Protein AF-A0A257SNP1-F1 (afdb_monomer)

pLDDT: mean 93.49, std 6.97, range [57.94, 98.44]

Solvent-accessible surface area (backbone atoms only — not comparable to full-atom values): 6150 Å² total; per-residue (Å²): 138,83,81,58,62,68,61,26,34,56,50,20,61,71,38,77,90,45,54,40,52,54,18,17,41,25,29,49,30,26,68,77,67,76,43,79,88,62,48,63,68,57,17,47,58,65,61,77,42,64,52,32,61,55,47,12,51,52,46,46,75,75,46,52,56,76,68,46,67,44,57,39,97,82,74,53,69,52,72,67,56,28,63,75,57,76,38,54,76,67,45,47,40,50,13,48,49,31,19,26,35,12,41,57,30,41,34,50,75,70,64,77,103

Secondary structure (DSSP, 8-state):
----HHHHHHHHHT-TTS-HHHHHHHHHHHHHHT--S--HHHHHHHTS-THHHHHHHHHHHHS-HHHHTS-IIIII--HHHHHHTT--HHHHHHHHHHHHHHHHHHHHHTT--

Sequence (113 aa):
MSIDRNLAVQRALAMVDESPLDAATIAVAEQLTEKGNLTLEEAVAALENNQIAELAGFLNETKTCKELEVPCDTGGLDRRQMVEWEVTPQEYCLAHEIALLGHMTERKRENLE

Structure (mmCIF, N/CA/C/O backbone):
data_AF-A0A257SNP1-F1
#
_entry.id   AF-A0A25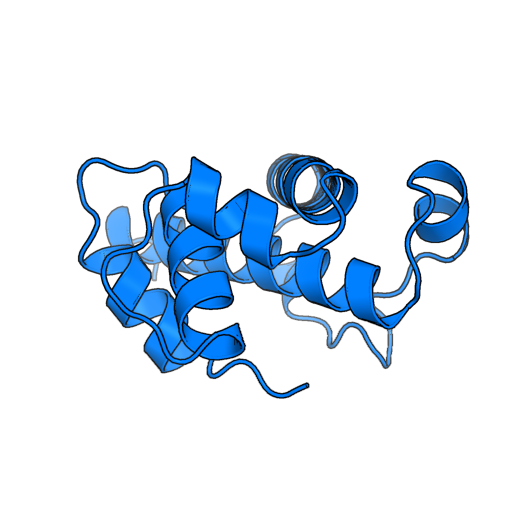7SNP1-F1
#
loop_
_atom_site.group_PDB
_atom_site.id
_atom_site.type_symbol
_atom_site.label_atom_id
_atom_site.label_alt_id
_atom_site.label_comp_id
_atom_site.label_asym_id
_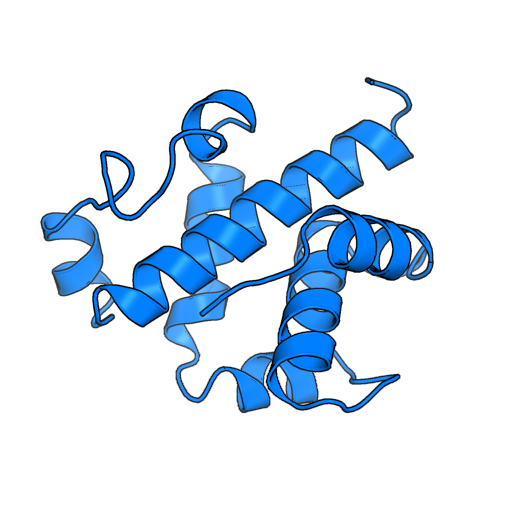atom_site.label_entity_id
_atom_site.label_seq_id
_atom_site.pdbx_PDB_ins_code
_atom_site.Cartn_x
_atom_site.Cartn_y
_atom_site.Cartn_z
_atom_site.occupancy
_atom_site.B_iso_or_equiv
_atom_site.auth_seq_id
_atom_site.auth_comp_id
_atom_site.auth_asym_id
_atom_site.auth_atom_id
_atom_site.pdbx_PDB_model_num
ATOM 1 N N . MET A 1 1 ? 6.219 -12.027 -4.953 1.00 57.94 1 MET A N 1
ATOM 2 C CA . MET A 1 1 ? 5.860 -11.478 -3.631 1.00 57.94 1 MET A CA 1
ATOM 3 C C . MET A 1 1 ? 4.368 -11.690 -3.478 1.00 57.94 1 MET A C 1
ATOM 5 O O . MET A 1 1 ? 3.662 -11.396 -4.430 1.00 57.94 1 MET A O 1
ATOM 9 N N . SER A 1 2 ? 3.904 -12.303 -2.391 1.00 76.31 2 SER A N 1
ATOM 10 C CA . SER A 1 2 ? 2.476 -12.587 -2.205 1.00 76.31 2 SER A CA 1
ATOM 11 C C . SER A 1 2 ? 2.011 -11.859 -0.955 1.00 76.31 2 SER A C 1
ATOM 13 O O . SER A 1 2 ? 2.215 -12.364 0.141 1.00 76.31 2 SER A O 1
ATOM 15 N N . ILE A 1 3 ? 1.443 -10.667 -1.127 1.00 91.50 3 ILE A N 1
ATOM 16 C CA . ILE A 1 3 ? 0.726 -9.973 -0.056 1.00 91.50 3 ILE A CA 1
ATOM 17 C C . ILE A 1 3 ? -0.615 -10.682 0.134 1.00 91.50 3 ILE A C 1
ATOM 19 O O . ILE A 1 3 ? -1.351 -10.898 -0.831 1.00 91.50 3 ILE A O 1
ATOM 23 N N . ASP A 1 4 ? -0.943 -11.059 1.368 1.00 94.94 4 ASP A N 1
ATOM 24 C CA . ASP A 1 4 ? -2.291 -11.518 1.689 1.00 94.94 4 ASP A CA 1
ATOM 25 C C . ASP A 1 4 ? -3.188 -10.290 1.862 1.00 94.94 4 ASP A C 1
ATOM 27 O O . ASP A 1 4 ? -3.182 -9.625 2.904 1.00 94.94 4 ASP A O 1
ATOM 31 N N . ARG A 1 5 ? -3.965 -9.993 0.814 1.00 94.88 5 ARG A N 1
ATOM 32 C CA . ARG A 1 5 ? -4.888 -8.852 0.769 1.00 94.88 5 ARG A CA 1
ATOM 33 C C . ARG A 1 5 ? -5.889 -8.860 1.915 1.00 94.88 5 ARG A C 1
ATOM 35 O O . ARG A 1 5 ? -6.181 -7.814 2.487 1.00 94.88 5 ARG A O 1
ATOM 42 N N . ASN A 1 6 ? -6.430 -10.028 2.259 1.00 95.25 6 ASN A N 1
ATOM 43 C CA . ASN A 1 6 ? -7.454 -10.121 3.294 1.00 95.25 6 ASN A CA 1
ATOM 44 C C . ASN A 1 6 ? -6.859 -9.814 4.664 1.00 95.25 6 ASN A C 1
ATOM 46 O O . ASN A 1 6 ? -7.446 -9.038 5.419 1.00 95.25 6 ASN A O 1
ATOM 50 N N . LEU A 1 7 ? -5.688 -10.382 4.956 1.00 96.38 7 LEU A N 1
ATOM 51 C CA . LEU A 1 7 ? -4.972 -10.108 6.194 1.00 96.38 7 LEU A CA 1
ATOM 52 C C . LEU A 1 7 ? -4.541 -8.637 6.274 1.00 96.38 7 LEU A C 1
ATOM 54 O O . LEU A 1 7 ? -4.715 -8.011 7.318 1.00 96.38 7 LEU A O 1
ATOM 58 N N . ALA A 1 8 ? -4.046 -8.065 5.172 1.00 97.19 8 ALA A N 1
ATOM 59 C CA . ALA A 1 8 ? -3.630 -6.665 5.115 1.00 97.19 8 ALA A CA 1
ATOM 60 C C . ALA A 1 8 ? -4.806 -5.716 5.375 1.00 97.19 8 ALA A C 1
ATOM 62 O O . ALA A 1 8 ? -4.703 -4.838 6.226 1.00 97.19 8 ALA A O 1
ATOM 63 N N . VAL A 1 9 ? -5.958 -5.934 4.728 1.00 97.38 9 VAL A N 1
ATOM 64 C CA . VAL A 1 9 ? -7.160 -5.118 4.965 1.00 97.38 9 VAL A CA 1
ATOM 65 C C . VAL A 1 9 ? -7.673 -5.283 6.393 1.00 97.38 9 VAL A C 1
ATOM 67 O O . VAL A 1 9 ? -8.024 -4.296 7.029 1.00 97.38 9 VAL A O 1
ATOM 70 N N . GLN A 1 10 ? -7.715 -6.504 6.939 1.00 97.38 10 GLN A N 1
ATOM 71 C CA . GLN A 1 10 ? -8.114 -6.708 8.339 1.00 97.38 10 GLN A CA 1
ATOM 72 C C . GLN A 1 10 ? -7.205 -5.945 9.302 1.00 97.38 10 GLN A C 1
ATOM 74 O O . GLN A 1 10 ? -7.686 -5.319 10.248 1.00 97.38 10 GLN A O 1
ATOM 79 N N . ARG A 1 11 ? -5.897 -5.969 9.043 1.00 97.38 11 ARG A N 1
ATOM 80 C CA . ARG A 1 11 ? -4.918 -5.244 9.842 1.00 97.38 11 ARG A CA 1
ATOM 81 C C . ARG A 1 11 ? -5.076 -3.729 9.696 1.00 97.38 11 ARG A C 1
ATOM 83 O O . ARG A 1 11 ? -5.122 -3.040 10.712 1.00 97.38 11 ARG A O 1
ATOM 90 N N . ALA A 1 12 ? -5.255 -3.224 8.479 1.00 97.50 12 ALA A N 1
ATOM 91 C CA . ALA A 1 12 ? -5.505 -1.810 8.209 1.00 97.50 12 ALA A CA 1
ATOM 92 C C . ALA A 1 12 ? -6.812 -1.310 8.855 1.00 97.50 12 ALA A C 1
ATOM 94 O O . ALA A 1 12 ? -6.872 -0.204 9.390 1.00 97.50 12 ALA A O 1
ATOM 95 N N . LEU A 1 13 ? -7.862 -2.136 8.894 1.00 97.62 13 LEU A N 1
ATOM 96 C CA . LEU A 1 13 ? -9.121 -1.808 9.572 1.00 97.62 13 LEU A CA 1
ATOM 97 C C . LEU A 1 13 ? -8.972 -1.647 11.090 1.00 97.62 13 LEU A C 1
ATOM 99 O O . LEU A 1 13 ? -9.740 -0.900 11.690 1.00 97.62 13 LEU A O 1
ATOM 103 N N . ALA A 1 14 ? -7.990 -2.305 11.708 1.00 96.94 14 ALA A N 1
ATOM 104 C CA . ALA A 1 14 ? -7.713 -2.148 13.134 1.00 96.94 14 ALA A CA 1
ATOM 105 C C . ALA A 1 14 ? -7.017 -0.813 13.478 1.00 96.94 14 ALA A C 1
ATOM 107 O O . ALA A 1 14 ? -7.005 -0.426 14.644 1.00 96.94 14 ALA A O 1
ATOM 108 N N . MET A 1 15 ? -6.453 -0.107 12.490 1.00 96.75 15 MET A N 1
ATOM 109 C CA . MET A 1 15 ? -5.730 1.161 12.664 1.00 96.75 15 MET A CA 1
ATOM 110 C C . MET A 1 15 ? -6.649 2.365 12.420 1.00 96.75 15 MET A C 1
ATOM 112 O O . MET A 1 15 ? -6.509 3.084 11.434 1.00 96.75 15 MET A O 1
ATOM 116 N N . VAL A 1 16 ? -7.638 2.554 13.294 1.00 93.62 16 VAL A N 1
ATOM 117 C CA . VAL A 1 16 ? -8.720 3.541 13.102 1.00 93.62 16 VAL A CA 1
ATOM 118 C C . VAL A 1 16 ? -8.251 4.998 13.046 1.00 93.62 16 VAL A C 1
ATOM 120 O O . VAL A 1 16 ? -8.925 5.813 12.422 1.00 93.62 16 VAL A O 1
ATOM 123 N N . ASP A 1 17 ? -7.113 5.305 13.669 1.00 94.81 17 ASP A N 1
ATOM 124 C CA . ASP A 1 17 ? -6.553 6.659 13.739 1.00 94.81 17 ASP A CA 1
ATOM 125 C C . ASP A 1 17 ? -5.672 7.009 12.524 1.00 94.81 17 ASP A C 1
ATOM 127 O O . ASP A 1 17 ? -5.370 8.180 12.302 1.00 94.81 17 ASP A O 1
ATOM 131 N N . GLU A 1 18 ? -5.293 6.012 11.719 1.00 96.81 18 GLU A N 1
ATOM 132 C CA . GLU A 1 18 ? -4.504 6.186 10.495 1.00 96.81 18 GLU A CA 1
ATOM 133 C C . GLU A 1 18 ? -5.418 6.392 9.284 1.00 96.81 18 GLU A C 1
ATOM 135 O O . GLU A 1 18 ? -6.521 5.832 9.221 1.00 96.81 18 GLU A O 1
ATOM 140 N N . SER A 1 19 ? -4.957 7.134 8.272 1.00 97.62 19 SER A N 1
ATOM 141 C CA . SER A 1 19 ? -5.673 7.191 6.992 1.00 97.62 19 SER A CA 1
ATOM 142 C C . SER A 1 19 ? -5.741 5.789 6.353 1.00 97.62 19 SER A C 1
ATOM 144 O O . SER A 1 19 ? -4.902 4.935 6.652 1.00 97.62 19 SER A O 1
ATOM 146 N N . PRO A 1 20 ? -6.723 5.489 5.481 1.00 97.81 20 PRO A N 1
ATOM 147 C CA . PRO A 1 20 ? -6.802 4.174 4.839 1.00 97.81 20 PRO A CA 1
ATOM 148 C C . PRO A 1 20 ? -5.527 3.783 4.078 1.00 97.81 20 PRO A C 1
ATOM 150 O O . PRO A 1 20 ? -5.131 2.618 4.115 1.00 97.81 20 PRO A O 1
ATOM 153 N N . LEU A 1 21 ? -4.875 4.750 3.424 1.00 98.31 21 LEU A N 1
ATOM 154 C CA . LEU A 1 21 ? -3.629 4.538 2.689 1.00 98.31 21 LEU A CA 1
ATOM 155 C C . LEU A 1 21 ? -2.443 4.282 3.630 1.00 98.31 21 LEU A C 1
ATOM 157 O O . LEU A 1 21 ? -1.670 3.351 3.394 1.00 98.31 21 LEU A O 1
ATOM 161 N N . ASP A 1 22 ? -2.319 5.051 4.712 1.00 98.19 22 ASP A N 1
ATOM 162 C CA . ASP A 1 22 ? -1.246 4.864 5.700 1.00 98.19 22 ASP A CA 1
ATOM 163 C C . ASP A 1 22 ? -1.396 3.511 6.403 1.00 98.19 22 ASP A C 1
ATOM 165 O O . ASP A 1 22 ? -0.446 2.734 6.492 1.00 98.19 22 ASP A O 1
ATOM 169 N N . ALA A 1 23 ? -2.623 3.165 6.800 1.00 98.25 23 ALA A N 1
ATOM 170 C CA . ALA A 1 23 ? -2.947 1.875 7.397 1.00 98.25 23 ALA A CA 1
ATOM 171 C C . ALA A 1 23 ? -2.633 0.700 6.453 1.00 98.25 23 ALA A C 1
ATOM 173 O O . ALA A 1 23 ? -2.125 -0.333 6.896 1.00 98.25 23 ALA A O 1
ATOM 174 N N . ALA A 1 24 ? -2.914 0.848 5.154 1.00 98.25 24 ALA A N 1
ATOM 175 C CA . 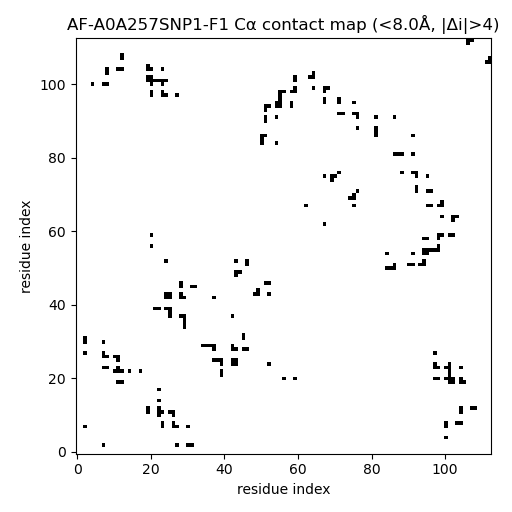ALA A 1 24 ? -2.559 -0.141 4.140 1.00 98.25 24 ALA A CA 1
ATOM 176 C C . ALA A 1 24 ? -1.037 -0.261 3.966 1.00 98.25 24 ALA A C 1
ATOM 178 O O . ALA A 1 24 ? -0.516 -1.375 3.924 1.00 98.25 24 ALA A O 1
ATOM 179 N N . THR A 1 25 ? -0.321 0.865 3.932 1.00 98.25 25 THR A N 1
ATOM 180 C CA . THR A 1 25 ? 1.148 0.909 3.844 1.00 98.25 25 THR A CA 1
ATOM 181 C C . THR A 1 25 ? 1.790 0.184 5.026 1.00 98.25 25 THR A C 1
ATOM 183 O O . THR A 1 25 ? 2.638 -0.688 4.831 1.00 98.25 25 THR A O 1
ATOM 186 N N . ILE A 1 26 ? 1.325 0.470 6.247 1.00 98.44 26 ILE A N 1
ATOM 187 C CA . ILE A 1 26 ? 1.778 -0.200 7.470 1.00 98.44 26 ILE A CA 1
ATOM 188 C C . ILE A 1 26 ? 1.483 -1.698 7.398 1.00 98.44 26 ILE A C 1
ATOM 190 O O . ILE A 1 26 ? 2.389 -2.508 7.573 1.00 98.44 26 ILE A O 1
ATOM 194 N N . ALA A 1 27 ? 0.246 -2.090 7.082 1.00 98.00 27 ALA A N 1
ATOM 195 C CA . ALA A 1 27 ? -0.145 -3.499 7.028 1.00 98.00 27 ALA A CA 1
ATOM 196 C C . ALA A 1 27 ? 0.668 -4.310 6.000 1.00 98.00 27 ALA A C 1
ATOM 198 O O . ALA A 1 27 ? 1.002 -5.470 6.247 1.00 98.00 27 ALA A O 1
ATOM 199 N N . VAL A 1 28 ? 1.003 -3.707 4.857 1.00 97.50 28 VAL A N 1
ATOM 200 C CA . VAL A 1 28 ? 1.864 -4.322 3.839 1.00 97.50 28 VAL A CA 1
ATOM 201 C C . VAL A 1 28 ? 3.297 -4.463 4.347 1.00 97.50 28 VAL A C 1
ATOM 203 O O . VAL A 1 28 ? 3.862 -5.554 4.265 1.00 97.50 28 VAL A O 1
ATOM 206 N N . ALA A 1 29 ? 3.878 -3.406 4.918 1.00 97.19 29 ALA A N 1
ATOM 207 C CA . ALA A 1 29 ? 5.232 -3.451 5.466 1.00 97.19 29 ALA A CA 1
ATOM 208 C C . ALA A 1 29 ? 5.371 -4.478 6.606 1.00 97.19 29 ALA A C 1
ATOM 210 O O . ALA A 1 29 ? 6.376 -5.188 6.692 1.00 97.19 29 ALA A O 1
ATOM 211 N N . GLU A 1 30 ? 4.345 -4.614 7.449 1.00 97.31 30 GLU A N 1
ATOM 212 C CA . GLU A 1 30 ? 4.297 -5.626 8.506 1.00 97.31 30 GLU A CA 1
ATOM 213 C C . GLU A 1 30 ? 4.371 -7.055 7.935 1.00 97.31 30 GLU A C 1
ATOM 215 O O . GLU A 1 30 ? 5.117 -7.891 8.448 1.00 97.31 30 GLU A O 1
ATOM 220 N N . GLN A 1 31 ? 3.664 -7.339 6.832 1.00 96.69 31 GLN A N 1
ATOM 221 C CA . GLN A 1 31 ? 3.750 -8.643 6.162 1.00 96.69 31 GLN A CA 1
ATOM 222 C C . GLN A 1 31 ? 5.115 -8.885 5.512 1.00 96.69 31 GLN A C 1
ATOM 224 O O . GLN A 1 31 ? 5.632 -9.997 5.585 1.00 96.69 31 GLN A O 1
ATOM 229 N N . LEU A 1 32 ? 5.705 -7.864 4.883 1.00 94.88 32 LEU A N 1
ATOM 230 C CA . LEU A 1 32 ? 7.010 -7.988 4.224 1.00 94.88 32 LEU A CA 1
ATOM 231 C C . LEU A 1 32 ? 8.150 -8.238 5.209 1.00 94.88 32 LEU A C 1
ATOM 233 O O . LEU A 1 32 ? 9.107 -8.939 4.887 1.00 94.88 32 LEU A O 1
ATOM 237 N N . THR A 1 33 ? 8.055 -7.647 6.397 1.00 94.88 33 THR A N 1
ATOM 238 C CA . THR A 1 33 ? 9.114 -7.697 7.412 1.00 94.88 33 THR A CA 1
ATOM 239 C C . THR A 1 33 ? 8.884 -8.752 8.486 1.00 94.88 33 THR A C 1
ATOM 241 O O . THR A 1 33 ? 9.778 -8.973 9.304 1.00 94.88 33 THR A O 1
ATOM 244 N N . GLU A 1 34 ? 7.698 -9.367 8.516 1.00 94.50 34 GLU A N 1
ATOM 245 C CA . GLU A 1 34 ? 7.221 -10.242 9.596 1.00 94.50 34 GLU A CA 1
ATOM 246 C C . GLU A 1 34 ? 7.251 -9.562 10.982 1.00 94.50 34 GLU A C 1
ATOM 248 O O . GLU A 1 34 ? 7.354 -10.217 12.024 1.00 94.50 34 GLU A O 1
ATOM 253 N N . LYS A 1 35 ? 7.159 -8.226 11.012 1.00 93.50 35 LYS A N 1
ATOM 254 C CA . LYS A 1 35 ? 7.111 -7.412 12.234 1.00 93.50 35 LYS A CA 1
ATOM 255 C C . LYS A 1 35 ? 5.736 -6.783 12.371 1.00 93.50 35 LYS A C 1
ATOM 257 O O . LYS A 1 35 ? 5.160 -6.353 11.388 1.00 93.50 35 LYS A O 1
ATOM 262 N N . GLY A 1 36 ? 5.220 -6.708 13.593 1.00 92.88 36 GLY A N 1
ATOM 263 C CA . GLY A 1 36 ? 3.959 -6.026 13.886 1.00 92.88 36 GLY A CA 1
ATOM 264 C C . GLY A 1 36 ? 4.167 -4.706 14.621 1.00 92.88 36 GLY A C 1
ATOM 265 O O . GLY A 1 36 ? 5.200 -4.499 15.256 1.00 92.88 36 GLY A O 1
ATOM 266 N N . ASN A 1 37 ? 3.131 -3.872 14.604 1.00 93.19 37 ASN A N 1
ATOM 267 C CA . ASN A 1 37 ? 3.061 -2.549 15.228 1.00 93.19 37 ASN A CA 1
ATOM 268 C C . ASN A 1 37 ? 4.121 -1.576 14.707 1.00 93.19 37 ASN A C 1
ATOM 270 O O . ASN A 1 37 ? 4.710 -0.834 15.492 1.00 93.19 37 ASN A O 1
ATOM 274 N N . LEU A 1 38 ? 4.356 -1.597 13.394 1.00 96.44 38 LEU A N 1
ATOM 275 C CA . LEU A 1 38 ? 5.200 -0.595 12.752 1.00 96.44 38 LEU A CA 1
ATOM 276 C C . LEU A 1 38 ? 4.493 0.763 12.766 1.00 96.44 38 LEU A C 1
ATOM 278 O O . LEU A 1 38 ? 3.285 0.854 12.549 1.00 96.44 38 LEU A O 1
ATOM 282 N N . THR A 1 39 ? 5.261 1.819 12.993 1.00 97.00 39 THR A N 1
ATOM 283 C CA . THR A 1 39 ? 4.844 3.185 12.665 1.00 97.00 39 THR A CA 1
ATOM 284 C C . THR A 1 39 ? 4.850 3.391 11.148 1.00 97.00 39 THR A C 1
ATOM 286 O O . THR A 1 39 ? 5.500 2.641 10.418 1.00 97.00 39 THR A O 1
ATOM 289 N N . LEU A 1 40 ? 4.172 4.432 10.653 1.00 96.94 40 LEU A N 1
ATOM 290 C CA . LEU A 1 40 ? 4.217 4.778 9.228 1.00 96.94 40 LEU A CA 1
ATOM 291 C C . LEU A 1 40 ? 5.654 5.025 8.739 1.00 96.94 40 LEU A C 1
ATOM 293 O O . LEU A 1 40 ? 6.026 4.561 7.667 1.00 96.94 40 LEU A O 1
ATOM 297 N N . GLU A 1 41 ? 6.482 5.702 9.537 1.00 96.69 41 GLU A N 1
ATOM 298 C CA . GLU A 1 41 ? 7.887 5.958 9.197 1.00 96.69 41 GLU A CA 1
ATOM 299 C C . GLU A 1 41 ? 8.685 4.652 9.056 1.00 96.69 41 GLU A C 1
ATOM 301 O O . GLU A 1 41 ? 9.397 4.460 8.069 1.00 96.69 41 GLU A O 1
ATOM 306 N N . GLU A 1 42 ? 8.520 3.714 9.994 1.00 97.38 42 GLU A N 1
ATOM 307 C CA . GLU A 1 42 ? 9.148 2.390 9.914 1.00 97.38 42 GLU A CA 1
ATOM 308 C C . GLU A 1 42 ? 8.619 1.572 8.734 1.00 97.38 42 GLU A C 1
ATOM 310 O O . GLU A 1 42 ? 9.385 0.846 8.099 1.00 97.38 42 GLU A O 1
ATOM 315 N N . ALA A 1 43 ? 7.327 1.696 8.424 1.00 96.56 43 ALA A N 1
ATOM 316 C CA . ALA A 1 43 ? 6.711 1.031 7.289 1.00 96.56 43 ALA A CA 1
ATOM 317 C C . ALA A 1 43 ? 7.289 1.538 5.964 1.00 96.56 43 ALA A C 1
ATOM 319 O O . ALA A 1 43 ? 7.714 0.727 5.147 1.00 96.56 43 ALA A O 1
ATOM 320 N N . VAL A 1 44 ? 7.383 2.858 5.774 1.00 96.56 44 VAL A N 1
ATOM 321 C CA . VAL A 1 44 ? 7.990 3.466 4.578 1.00 96.56 44 VAL A CA 1
ATOM 322 C C . VAL A 1 44 ? 9.466 3.086 4.464 1.00 96.56 44 VAL A C 1
ATOM 324 O O . VAL A 1 44 ? 9.918 2.713 3.383 1.00 96.56 44 VAL A O 1
ATOM 327 N N . ALA A 1 45 ? 10.214 3.108 5.571 1.00 95.56 45 ALA A N 1
ATOM 328 C CA . ALA A 1 45 ? 11.613 2.683 5.579 1.00 95.56 45 ALA A CA 1
ATOM 329 C C . ALA A 1 45 ? 11.778 1.202 5.190 1.00 95.56 45 ALA A C 1
ATOM 331 O O . ALA A 1 45 ? 12.735 0.845 4.503 1.00 95.56 45 ALA A O 1
ATOM 332 N N . ALA A 1 46 ? 10.838 0.343 5.590 1.00 95.00 46 ALA A N 1
ATOM 333 C CA . ALA A 1 46 ? 10.836 -1.076 5.247 1.00 95.00 46 ALA A CA 1
ATOM 334 C C . ALA A 1 46 ? 10.541 -1.366 3.767 1.00 95.00 46 ALA A C 1
ATOM 336 O O . ALA A 1 46 ? 10.805 -2.479 3.315 1.00 95.00 46 ALA A O 1
ATOM 337 N N . LEU A 1 47 ? 10.021 -0.395 3.008 1.00 93.50 47 LEU A N 1
ATOM 338 C CA . LEU A 1 47 ? 9.852 -0.524 1.558 1.00 93.50 47 LEU A CA 1
ATOM 339 C C . LEU A 1 47 ? 11.181 -0.372 0.798 1.00 93.50 47 LEU A C 1
ATOM 341 O O . LEU A 1 47 ? 11.213 -0.625 -0.400 1.00 93.50 47 LEU A O 1
ATOM 345 N N . GLU A 1 48 ? 12.264 0.040 1.471 1.00 92.75 48 GLU A N 1
ATOM 346 C CA . GLU A 1 48 ? 13.624 0.261 0.934 1.00 92.75 48 GLU A CA 1
ATOM 347 C C . GLU A 1 48 ? 13.751 1.383 -0.117 1.00 92.75 48 GLU A C 1
ATOM 349 O O . GLU A 1 48 ? 14.845 1.912 -0.321 1.00 92.75 48 GLU A O 1
ATOM 354 N N . ASN A 1 49 ? 12.642 1.806 -0.725 1.00 93.62 49 ASN A N 1
ATOM 355 C CA . ASN A 1 49 ? 12.548 2.907 -1.673 1.00 93.62 49 ASN A CA 1
ATOM 356 C C . ASN A 1 49 ? 11.306 3.762 -1.361 1.00 93.62 49 ASN A C 1
ATOM 358 O O . ASN A 1 49 ? 10.168 3.302 -1.471 1.00 93.62 49 ASN A O 1
ATOM 362 N N . ASN A 1 50 ? 11.512 5.029 -0.987 1.00 93.19 50 ASN A N 1
ATOM 363 C CA . ASN A 1 50 ? 10.426 5.943 -0.612 1.00 93.19 50 ASN A CA 1
ATOM 364 C C . ASN A 1 50 ? 9.466 6.245 -1.772 1.00 93.19 50 ASN A C 1
ATOM 366 O O . ASN A 1 50 ? 8.298 6.545 -1.523 1.00 93.19 50 ASN A O 1
ATOM 370 N N . GLN A 1 51 ? 9.917 6.098 -3.024 1.00 96.19 51 GLN A N 1
ATOM 371 C CA . GLN A 1 51 ? 9.068 6.281 -4.204 1.00 96.19 51 GLN A CA 1
ATOM 372 C C . GLN A 1 51 ? 7.898 5.295 -4.244 1.00 96.19 51 GLN A C 1
ATOM 374 O O . GLN A 1 51 ? 6.877 5.591 -4.851 1.00 96.19 51 GLN A O 1
ATOM 379 N N . ILE A 1 52 ? 7.993 4.149 -3.562 1.00 97.31 52 ILE A N 1
ATOM 380 C CA . ILE A 1 52 ? 6.901 3.170 -3.493 1.00 97.31 52 ILE A CA 1
ATOM 381 C C . ILE A 1 52 ? 5.695 3.758 -2.757 1.00 97.31 52 ILE A C 1
ATOM 383 O O . ILE A 1 52 ? 4.571 3.640 -3.240 1.00 97.31 52 ILE A O 1
ATOM 387 N N . ALA A 1 53 ? 5.919 4.404 -1.610 1.00 96.38 53 ALA A N 1
ATOM 38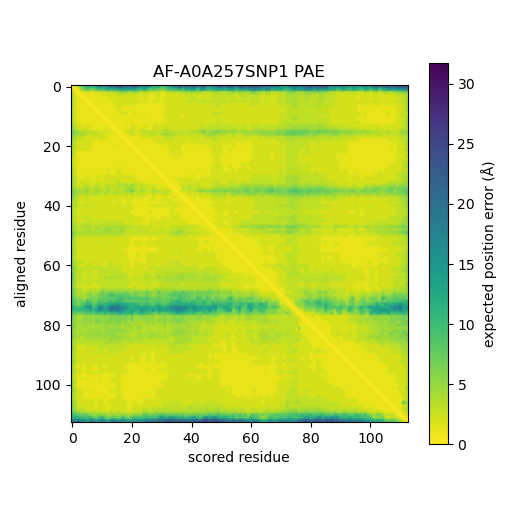8 C CA . ALA A 1 53 ? 4.849 5.022 -0.830 1.00 96.38 53 ALA A CA 1
ATOM 389 C C . ALA A 1 53 ? 4.249 6.230 -1.566 1.00 96.38 53 ALA A C 1
ATOM 391 O O . ALA A 1 53 ? 3.029 6.378 -1.626 1.00 96.38 53 ALA A O 1
ATOM 392 N N . GLU A 1 54 ? 5.096 7.056 -2.184 1.00 97.06 54 GLU A N 1
ATOM 393 C CA . GLU A 1 54 ? 4.646 8.219 -2.956 1.00 97.06 54 GLU A CA 1
ATOM 394 C C . GLU A 1 54 ? 3.840 7.799 -4.199 1.00 97.06 54 GLU A C 1
ATOM 396 O O . GLU A 1 54 ? 2.753 8.327 -4.443 1.00 97.06 54 GLU A O 1
ATOM 401 N N . LEU A 1 55 ? 4.308 6.786 -4.938 1.00 97.50 55 LEU A N 1
ATOM 402 C CA . LEU A 1 55 ? 3.584 6.216 -6.072 1.00 97.50 55 LEU A CA 1
ATOM 403 C C . LEU A 1 55 ? 2.271 5.563 -5.627 1.00 97.50 55 LEU A C 1
ATOM 405 O O . LEU A 1 55 ? 1.267 5.690 -6.324 1.00 97.50 55 LEU A O 1
ATOM 409 N N . ALA A 1 56 ? 2.245 4.885 -4.477 1.00 97.50 56 ALA A N 1
ATOM 410 C CA . ALA A 1 56 ? 1.013 4.313 -3.943 1.00 97.50 56 ALA A CA 1
ATOM 411 C C . ALA A 1 56 ? -0.027 5.404 -3.656 1.00 97.50 56 ALA A C 1
ATOM 413 O O . ALA A 1 56 ? -1.190 5.239 -4.021 1.00 97.50 56 ALA A O 1
ATOM 414 N N . GLY A 1 57 ? 0.395 6.536 -3.082 1.00 97.38 57 GLY A N 1
ATOM 415 C CA . GLY A 1 57 ? -0.462 7.708 -2.900 1.00 97.38 57 GLY A CA 1
ATOM 416 C C . GLY A 1 57 ? -0.980 8.260 -4.221 1.00 97.38 57 GLY A C 1
ATOM 417 O O . GLY A 1 57 ? -2.187 8.390 -4.403 1.00 97.38 57 GLY A O 1
ATOM 418 N N . PHE A 1 58 ? -0.092 8.465 -5.194 1.00 97.38 58 PHE A N 1
ATOM 419 C CA . PHE A 1 58 ? -0.493 8.906 -6.529 1.00 97.38 58 PHE A CA 1
ATOM 420 C C . PHE A 1 58 ? -1.511 7.953 -7.181 1.00 97.38 58 PHE A C 1
ATOM 422 O O . PHE A 1 58 ? -2.506 8.393 -7.760 1.00 97.38 58 PHE A O 1
ATOM 429 N N . LEU A 1 59 ? -1.288 6.638 -7.107 1.00 96.81 59 LEU A N 1
ATOM 430 C CA . LEU A 1 59 ? -2.201 5.643 -7.670 1.00 96.81 59 LEU A CA 1
ATOM 431 C C . LEU A 1 59 ? -3.543 5.631 -6.933 1.00 96.81 59 LEU A C 1
ATOM 433 O O . LEU A 1 59 ? -4.575 5.542 -7.590 1.00 96.81 59 LEU A O 1
ATOM 437 N N . ASN A 1 60 ? -3.539 5.762 -5.607 1.00 97.25 60 ASN A N 1
ATOM 438 C CA . ASN A 1 60 ? -4.753 5.821 -4.792 1.00 97.25 60 ASN A CA 1
ATOM 439 C C . ASN A 1 60 ? -5.591 7.081 -5.082 1.00 97.25 60 ASN A C 1
ATOM 441 O O . ASN A 1 60 ? -6.815 7.031 -5.071 1.00 97.25 60 ASN A O 1
ATOM 445 N N . GLU A 1 61 ? -4.952 8.202 -5.413 1.00 96.69 61 GLU A N 1
ATOM 446 C CA . GLU A 1 61 ? -5.658 9.433 -5.787 1.00 96.69 61 GLU A CA 1
ATOM 447 C C . GLU A 1 61 ? -6.171 9.424 -7.235 1.00 96.69 61 GLU A C 1
ATOM 449 O O . GLU A 1 61 ? -7.195 10.037 -7.546 1.00 96.69 61 GLU A O 1
ATOM 454 N N . THR A 1 62 ? -5.452 8.767 -8.150 1.00 95.94 62 THR A N 1
ATOM 455 C CA . THR A 1 62 ? -5.713 8.870 -9.599 1.00 95.94 62 THR A CA 1
ATOM 456 C C . THR A 1 62 ? -6.430 7.672 -10.209 1.00 95.94 62 THR A C 1
ATOM 458 O O . THR A 1 62 ? -6.888 7.762 -11.353 1.00 95.94 62 THR A O 1
ATOM 461 N N . LYS A 1 63 ? -6.529 6.553 -9.488 1.00 94.69 63 LYS A N 1
ATOM 462 C CA . LYS A 1 63 ? -7.196 5.327 -9.934 1.00 94.69 63 LYS A CA 1
ATOM 463 C C . LYS A 1 63 ? -8.357 4.990 -9.017 1.00 94.69 63 LYS A C 1
ATOM 465 O O . LYS A 1 63 ? -8.393 5.355 -7.854 1.00 94.69 63 LYS A O 1
ATOM 470 N N . THR A 1 64 ? -9.319 4.254 -9.551 1.00 93.44 64 THR A N 1
ATOM 471 C CA . THR A 1 64 ? -10.388 3.650 -8.758 1.00 93.44 64 THR A CA 1
ATOM 472 C C . THR A 1 64 ? -9.978 2.270 -8.245 1.00 93.44 64 THR A C 1
ATOM 474 O O . THR A 1 64 ? -9.172 1.576 -8.867 1.00 93.44 64 THR A O 1
ATOM 477 N N . CYS A 1 65 ? -10.622 1.805 -7.167 1.00 93.06 65 CYS A N 1
ATOM 478 C CA . CYS A 1 65 ? -10.456 0.437 -6.656 1.00 93.06 65 CYS A CA 1
ATOM 479 C C . CYS A 1 65 ? -10.569 -0.619 -7.771 1.00 93.06 65 CYS A C 1
ATOM 481 O O . CYS A 1 65 ? -9.737 -1.511 -7.872 1.00 93.06 65 CYS A O 1
ATOM 483 N N . LYS A 1 66 ? -11.551 -0.469 -8.670 1.00 91.69 66 LYS A N 1
ATOM 484 C CA . LYS A 1 66 ? -11.784 -1.392 -9.789 1.00 91.69 66 LYS A CA 1
ATOM 485 C C . LYS A 1 66 ? -10.654 -1.390 -10.823 1.00 91.69 66 LYS A C 1
ATOM 487 O O . LYS A 1 66 ? -10.358 -2.428 -11.406 1.00 91.69 66 LYS A O 1
ATOM 492 N N . GLU A 1 67 ? -10.040 -0.238 -11.085 1.00 92.19 67 GLU A N 1
ATOM 493 C CA . GLU A 1 67 ? -8.875 -0.162 -11.978 1.00 92.19 67 GLU A CA 1
ATOM 494 C C . GLU A 1 67 ? -7.653 -0.853 -11.365 1.00 92.19 67 GLU A C 1
ATOM 496 O O . GLU A 1 67 ? -6.880 -1.469 -12.094 1.00 92.19 67 GLU A O 1
ATOM 501 N N . LEU A 1 68 ? -7.521 -0.802 -10.037 1.00 92.88 68 LEU A N 1
ATOM 502 C CA . LEU A 1 68 ? -6.433 -1.420 -9.278 1.00 92.88 68 LEU A CA 1
ATOM 503 C C . LEU A 1 68 ? -6.681 -2.901 -8.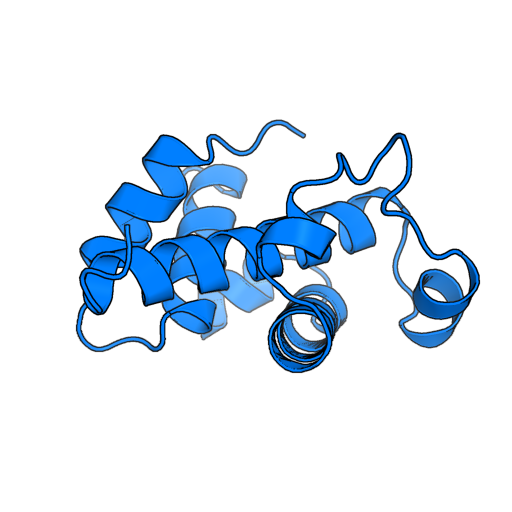931 1.00 92.88 68 LEU A C 1
ATOM 505 O O . LEU A 1 68 ? -5.782 -3.587 -8.461 1.00 92.88 68 LEU A O 1
ATOM 509 N N . GLU A 1 69 ? -7.875 -3.448 -9.164 1.00 91.12 69 GLU A N 1
ATOM 510 C CA . GLU A 1 69 ? -8.125 -4.890 -9.005 1.00 91.12 69 GLU A CA 1
ATOM 511 C C . GLU A 1 69 ? -7.436 -5.732 -10.088 1.00 91.12 69 GLU A C 1
ATOM 513 O O . GLU A 1 69 ? -7.213 -6.933 -9.897 1.00 91.12 69 GLU A O 1
ATOM 518 N N . VAL A 1 70 ? -7.082 -5.112 -11.220 1.00 88.12 70 VAL A N 1
ATOM 519 C CA . VAL A 1 70 ? -6.352 -5.768 -12.307 1.00 88.12 70 VAL A CA 1
ATOM 520 C C . VAL A 1 70 ? -4.988 -6.229 -11.783 1.00 88.12 70 VAL A C 1
ATOM 522 O O . VAL A 1 70 ? -4.250 -5.417 -11.225 1.00 88.12 70 VAL A O 1
ATOM 525 N N . PRO A 1 71 ? -4.599 -7.509 -11.953 1.00 84.19 71 PRO A N 1
ATOM 526 C CA . PRO A 1 71 ? -3.306 -7.964 -11.465 1.00 84.19 71 PRO A CA 1
ATOM 527 C C . PRO A 1 71 ? -2.168 -7.168 -12.112 1.00 84.19 71 PRO A C 1
ATOM 529 O O . PRO A 1 71 ? -2.086 -7.036 -13.340 1.00 84.19 71 PRO A O 1
ATOM 532 N N . CYS A 1 72 ? -1.286 -6.628 -11.271 1.00 84.56 72 CYS A N 1
ATOM 533 C CA . CYS A 1 72 ? -0.227 -5.730 -11.717 1.00 84.56 72 CYS A CA 1
ATOM 534 C C . CYS A 1 72 ? 0.669 -6.379 -12.786 1.00 84.56 72 CYS A C 1
ATOM 536 O O . CYS A 1 72 ? 0.922 -5.789 -13.835 1.00 84.56 72 CYS A O 1
ATOM 538 N N . ASP A 1 73 ? 1.061 -7.634 -12.572 1.00 78.44 73 ASP A N 1
ATOM 539 C CA . ASP A 1 73 ? 1.981 -8.400 -13.416 1.00 78.44 73 ASP A CA 1
ATOM 540 C C . ASP A 1 73 ? 1.435 -8.787 -14.803 1.00 78.44 73 ASP A C 1
ATOM 542 O O . ASP A 1 73 ? 2.215 -9.151 -15.685 1.00 78.44 73 ASP A O 1
ATOM 546 N N . THR A 1 74 ? 0.121 -8.687 -15.027 1.00 73.56 74 THR A N 1
ATOM 547 C CA . THR A 1 74 ? -0.527 -9.095 -16.288 1.00 73.56 74 THR A CA 1
ATOM 548 C C . THR A 1 74 ? -1.211 -7.957 -17.045 1.00 73.56 74 THR A C 1
ATOM 550 O O . THR A 1 74 ? -1.540 -8.133 -18.220 1.00 73.56 74 THR A O 1
ATOM 553 N N . GLY A 1 75 ? -1.393 -6.784 -16.430 1.00 69.88 75 GLY A N 1
ATOM 554 C CA . GLY A 1 75 ? -2.048 -5.651 -17.094 1.00 69.88 75 GLY A CA 1
ATOM 555 C C . GLY A 1 75 ? -2.029 -4.310 -16.358 1.00 69.88 75 GLY A C 1
ATOM 556 O O . GLY A 1 75 ? -2.333 -3.302 -16.989 1.00 69.88 75 GLY A O 1
ATOM 557 N N . GLY A 1 76 ? -1.665 -4.271 -15.071 1.00 74.69 76 GLY A N 1
ATOM 558 C CA . GLY A 1 76 ? -1.595 -3.025 -14.289 1.00 74.69 76 GLY A CA 1
ATOM 559 C C . GLY A 1 76 ? -0.273 -2.249 -14.411 1.00 74.69 76 GLY A C 1
ATOM 560 O O . GLY A 1 76 ? -0.207 -1.089 -14.007 1.00 74.69 76 GLY A O 1
ATOM 561 N N . LEU A 1 77 ? 0.780 -2.864 -14.963 1.00 84.19 77 LEU A N 1
ATOM 562 C CA . LEU A 1 77 ? 2.100 -2.242 -15.133 1.00 84.19 77 LEU A CA 1
ATOM 563 C C . LEU A 1 77 ? 2.106 -1.141 -16.206 1.00 84.19 77 LEU A C 1
ATOM 565 O O . LEU A 1 77 ? 2.019 -1.427 -17.403 1.00 84.19 77 LEU A O 1
ATOM 569 N N . ASP A 1 78 ? 2.345 0.104 -15.789 1.00 88.81 78 ASP A N 1
ATOM 570 C CA . ASP A 1 78 ? 2.666 1.218 -16.684 1.00 88.81 78 ASP A CA 1
ATOM 571 C C . ASP A 1 78 ? 4.183 1.461 -16.715 1.00 88.81 78 ASP A C 1
ATOM 573 O O . ASP A 1 78 ? 4.782 2.045 -15.810 1.00 88.81 78 ASP A O 1
ATOM 577 N N . ARG A 1 79 ? 4.824 1.042 -17.812 1.00 87.75 79 ARG A N 1
ATOM 578 C CA . ARG A 1 79 ? 6.277 1.190 -17.990 1.00 87.75 79 ARG A CA 1
ATOM 579 C C . ARG A 1 79 ? 6.751 2.638 -17.979 1.00 87.75 79 ARG A C 1
ATOM 581 O O . ARG A 1 79 ? 7.904 2.878 -17.636 1.00 87.75 79 ARG A O 1
ATOM 588 N N . ARG A 1 80 ? 5.921 3.586 -18.415 1.00 91.38 80 ARG A N 1
ATOM 589 C CA . ARG A 1 80 ? 6.305 4.997 -18.432 1.00 91.38 80 ARG A CA 1
ATOM 590 C C . ARG A 1 80 ? 6.338 5.535 -17.010 1.00 91.38 80 ARG A C 1
ATOM 592 O O . ARG A 1 80 ? 7.322 6.170 -16.650 1.00 91.38 80 ARG A O 1
ATOM 599 N N . GLN A 1 81 ? 5.314 5.224 -16.218 1.00 90.62 81 GLN A N 1
ATOM 600 C CA . GLN A 1 81 ? 5.284 5.602 -14.807 1.00 90.62 81 GLN A CA 1
ATOM 601 C C . GLN A 1 81 ? 6.440 4.961 -14.043 1.00 90.62 81 GLN A C 1
ATOM 603 O O . GLN A 1 81 ? 7.123 5.648 -13.303 1.00 90.62 81 GLN A O 1
ATOM 608 N N . MET A 1 82 ? 6.753 3.689 -14.286 1.00 92.56 82 MET A N 1
ATOM 609 C CA . MET A 1 82 ? 7.906 3.057 -13.636 1.00 92.56 82 MET A CA 1
ATOM 610 C C . MET A 1 82 ? 9.222 3.816 -13.844 1.00 92.56 82 MET A C 1
ATOM 612 O O . MET A 1 82 ? 10.007 3.957 -12.915 1.00 92.56 82 MET A O 1
ATOM 616 N N . VAL A 1 83 ? 9.461 4.309 -15.064 1.00 93.06 83 VAL A N 1
ATOM 617 C CA . VAL A 1 83 ? 10.655 5.109 -15.374 1.00 93.06 83 VAL A CA 1
ATOM 618 C C . VAL A 1 83 ? 10.591 6.483 -14.710 1.00 93.06 83 VAL A C 1
ATOM 620 O O . VAL A 1 83 ? 11.604 6.951 -14.211 1.00 93.06 83 VAL A O 1
ATOM 623 N N . GLU A 1 84 ? 9.423 7.125 -14.712 1.00 93.88 84 GLU A N 1
ATOM 624 C CA . GLU A 1 84 ? 9.213 8.448 -14.109 1.00 93.88 84 GLU A CA 1
ATOM 625 C C . GLU A 1 84 ? 9.406 8.443 -12.590 1.00 93.88 84 GLU A C 1
ATOM 627 O O . GLU A 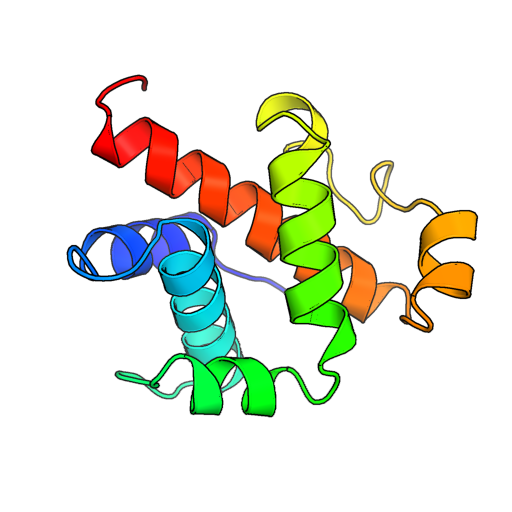1 84 ? 9.984 9.377 -12.047 1.00 93.88 84 GLU A O 1
ATOM 632 N N . TRP A 1 85 ? 8.964 7.374 -11.935 1.00 94.62 85 TRP A N 1
ATOM 633 C CA . TRP A 1 85 ? 9.039 7.184 -10.488 1.00 94.62 85 TRP A CA 1
ATOM 634 C C . TRP A 1 85 ? 10.299 6.430 -10.043 1.00 94.62 85 TRP A C 1
ATOM 636 O O . TRP A 1 85 ? 10.455 6.144 -8.863 1.00 94.62 85 TRP A O 1
ATOM 646 N N . GLU A 1 86 ? 11.186 6.075 -10.979 1.00 95.75 86 GLU A N 1
ATOM 647 C CA . GLU A 1 86 ? 12.430 5.341 -10.709 1.00 95.75 86 GLU A CA 1
ATOM 648 C C . GLU A 1 86 ? 12.218 4.022 -9.932 1.00 95.75 86 GLU A C 1
ATOM 650 O O . GLU A 1 86 ? 13.029 3.631 -9.094 1.00 95.75 86 GLU A O 1
ATOM 655 N N . VAL A 1 87 ? 11.131 3.304 -10.241 1.00 95.62 87 VAL A N 1
ATOM 656 C CA . VAL A 1 87 ? 10.768 2.027 -9.605 1.00 95.62 87 VAL A CA 1
ATOM 657 C C . VAL A 1 87 ? 10.937 0.833 -10.549 1.00 95.62 87 VAL A C 1
ATOM 659 O O . VAL A 1 87 ? 10.657 0.875 -11.751 1.00 95.62 87 VAL A O 1
ATOM 662 N N . THR A 1 88 ? 11.361 -0.292 -9.989 1.00 95.25 88 THR A N 1
ATOM 663 C CA . THR A 1 88 ? 11.382 -1.605 -10.640 1.00 95.25 88 THR A CA 1
ATOM 664 C C . THR A 1 88 ? 9.963 -2.162 -10.820 1.00 95.25 88 THR A C 1
ATOM 666 O O . THR A 1 88 ? 9.014 -1.699 -10.181 1.00 95.25 88 THR A O 1
ATOM 669 N N . PRO A 1 89 ? 9.766 -3.196 -11.667 1.00 94.12 89 PRO A N 1
ATOM 670 C CA . PRO A 1 89 ? 8.448 -3.813 -11.811 1.00 94.12 89 PRO A CA 1
ATOM 671 C C . PRO A 1 89 ? 7.884 -4.341 -10.485 1.00 94.12 89 PRO A C 1
ATOM 673 O O . PRO A 1 89 ? 6.678 -4.268 -10.265 1.00 94.12 89 PRO A O 1
ATOM 676 N N . GLN A 1 90 ? 8.738 -4.874 -9.602 1.00 93.44 90 GLN A N 1
ATOM 677 C CA . GLN A 1 90 ? 8.287 -5.373 -8.303 1.00 93.44 90 GLN A CA 1
ATOM 678 C C . GLN A 1 90 ? 7.823 -4.237 -7.389 1.00 93.44 90 GLN A C 1
ATOM 680 O O . GLN A 1 90 ? 6.771 -4.357 -6.770 1.00 93.44 90 GLN A O 1
ATOM 685 N N . GLU A 1 91 ? 8.578 -3.143 -7.338 1.00 95.69 91 GLU A N 1
ATOM 686 C CA . GLU A 1 91 ? 8.258 -1.961 -6.534 1.00 95.69 91 GLU A CA 1
ATOM 687 C C . GLU A 1 91 ? 6.985 -1.267 -7.028 1.00 95.69 91 GLU A C 1
ATOM 689 O O . GLU A 1 91 ? 6.127 -0.913 -6.224 1.00 95.69 91 GLU A O 1
ATOM 694 N N . TYR A 1 92 ? 6.794 -1.164 -8.347 1.00 95.75 92 TYR A N 1
ATOM 695 C CA . TYR A 1 92 ? 5.543 -0.662 -8.917 1.00 95.75 92 TYR A CA 1
ATOM 696 C C . TYR A 1 92 ? 4.355 -1.538 -8.512 1.00 95.75 92 TYR A C 1
ATOM 698 O O . TYR A 1 92 ? 3.315 -1.029 -8.101 1.00 95.75 92 TYR A O 1
ATOM 706 N N . CYS A 1 93 ? 4.501 -2.865 -8.592 1.00 94.69 93 CYS A N 1
ATOM 707 C CA . CYS A 1 93 ? 3.435 -3.761 -8.157 1.00 94.69 93 CYS A CA 1
ATOM 708 C C . CYS A 1 93 ? 3.167 -3.685 -6.659 1.00 94.69 93 CYS A C 1
ATOM 710 O O . CYS A 1 93 ? 2.020 -3.848 -6.254 1.00 94.69 93 CYS A O 1
ATOM 712 N N . LEU A 1 94 ? 4.181 -3.394 -5.849 1.00 95.88 94 LEU A N 1
ATOM 713 C CA . LEU A 1 94 ? 3.997 -3.150 -4.428 1.00 95.88 94 LEU A CA 1
ATOM 714 C C . LEU A 1 94 ? 3.215 -1.853 -4.177 1.00 95.88 94 LEU A C 1
ATOM 716 O O . LEU A 1 94 ? 2.248 -1.873 -3.422 1.00 95.88 94 LEU A O 1
ATOM 720 N N . ALA A 1 95 ? 3.561 -0.762 -4.863 1.00 96.88 95 ALA A N 1
ATOM 721 C CA . ALA A 1 95 ? 2.828 0.502 -4.783 1.00 96.88 95 ALA A CA 1
ATOM 722 C C . ALA A 1 95 ? 1.365 0.351 -5.240 1.00 96.88 95 ALA A C 1
ATOM 724 O O . ALA A 1 95 ? 0.441 0.820 -4.578 1.00 96.88 95 ALA A O 1
ATOM 725 N N . HIS A 1 96 ? 1.148 -0.369 -6.342 1.00 96.06 96 HIS A N 1
ATOM 726 C CA . HIS A 1 96 ? -0.178 -0.709 -6.853 1.00 96.06 96 HIS A CA 1
ATOM 727 C C . HIS A 1 96 ? -0.999 -1.516 -5.838 1.00 96.06 96 HIS A C 1
ATOM 729 O O . HIS A 1 96 ? -2.186 -1.257 -5.640 1.00 96.06 96 HIS A O 1
ATOM 735 N N . GLU A 1 97 ? -0.372 -2.488 -5.177 1.00 96.19 97 GLU A N 1
ATOM 736 C CA . GLU A 1 97 ? -1.014 -3.303 -4.151 1.00 96.19 97 GLU A CA 1
ATOM 737 C C . GLU A 1 97 ? -1.396 -2.468 -2.919 1.00 96.19 97 GLU A C 1
ATOM 739 O O . GLU A 1 97 ? -2.521 -2.575 -2.435 1.00 96.19 97 GLU A O 1
ATOM 744 N N . ILE A 1 98 ? -0.508 -1.583 -2.454 1.00 97.88 98 ILE A N 1
ATOM 745 C CA . ILE A 1 98 ? -0.795 -0.645 -1.357 1.00 97.88 98 ILE A CA 1
ATOM 746 C C . ILE A 1 98 ? -1.980 0.261 -1.723 1.00 97.88 98 ILE A C 1
ATOM 748 O O . ILE A 1 98 ? -2.909 0.400 -0.928 1.00 97.88 98 ILE A O 1
ATOM 752 N N . ALA A 1 99 ? -1.994 0.824 -2.934 1.00 97.75 99 ALA A N 1
ATOM 753 C CA . ALA A 1 99 ? -3.073 1.693 -3.403 1.00 97.75 99 ALA A CA 1
ATOM 754 C C . ALA A 1 99 ? -4.431 0.971 -3.454 1.00 97.75 99 ALA A C 1
ATOM 756 O O . ALA A 1 99 ? -5.447 1.526 -3.023 1.00 97.75 99 ALA A O 1
ATOM 757 N N . LEU A 1 100 ? -4.454 -0.280 -3.934 1.00 97.19 100 LEU A N 1
ATOM 758 C CA . LEU A 1 100 ? -5.653 -1.122 -3.923 1.00 97.19 100 LEU A CA 1
ATOM 759 C C . LEU A 1 100 ? -6.151 -1.343 -2.490 1.00 97.19 100 LEU A C 1
ATOM 761 O O . LEU A 1 100 ? -7.330 -1.142 -2.198 1.00 97.19 100 LEU A O 1
ATOM 765 N N . LEU A 1 101 ? -5.250 -1.740 -1.590 1.00 97.94 101 LEU A N 1
ATOM 766 C CA . LEU A 1 101 ? -5.574 -2.015 -0.191 1.00 97.94 101 LEU A CA 1
ATOM 767 C C . LEU A 1 101 ? -6.061 -0.764 0.548 1.00 97.94 101 LEU A C 1
ATOM 769 O O . LEU A 1 101 ? -6.947 -0.877 1.399 1.00 97.94 101 LEU A O 1
ATOM 773 N N . GLY A 1 102 ? -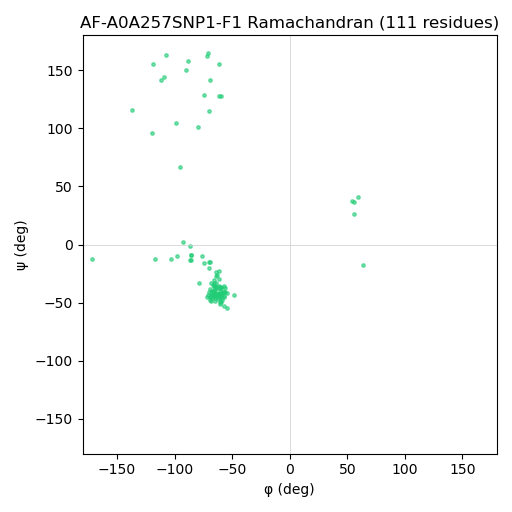5.548 0.414 0.186 1.00 97.94 102 GLY A N 1
ATOM 774 C CA . GLY A 1 102 ? -6.038 1.708 0.658 1.00 97.94 102 GLY A CA 1
ATOM 775 C C . GLY A 1 102 ? -7.523 1.895 0.346 1.00 97.94 102 GLY A C 1
ATOM 776 O O . GLY A 1 102 ? -8.320 2.089 1.265 1.00 97.94 102 GLY A O 1
ATOM 777 N N . HIS A 1 103 ? -7.931 1.717 -0.916 1.00 97.88 103 HIS A N 1
ATOM 778 C CA . HIS A 1 103 ? -9.351 1.795 -1.286 1.00 97.88 103 HIS A CA 1
ATOM 779 C C . HIS A 1 103 ? -10.201 0.695 -0.659 1.00 97.88 103 HIS A C 1
ATOM 781 O O . HIS A 1 103 ? -11.307 0.964 -0.201 1.00 97.88 103 HIS A O 1
ATOM 787 N N . MET A 1 104 ? -9.718 -0.549 -0.620 1.00 97.12 104 MET A N 1
ATOM 788 C CA . MET A 1 104 ? -10.465 -1.636 0.022 1.00 97.12 104 MET A CA 1
ATOM 789 C C . MET A 1 104 ? -10.719 -1.335 1.506 1.00 97.12 104 MET A C 1
ATOM 791 O O . MET A 1 104 ? -11.782 -1.657 2.038 1.00 97.12 104 MET A O 1
ATOM 795 N N . THR A 1 105 ? -9.748 -0.713 2.178 1.00 97.50 105 THR A N 1
ATOM 796 C CA . THR A 1 105 ? -9.865 -0.293 3.578 1.00 97.50 105 THR A CA 1
ATOM 797 C C . THR A 1 105 ? -10.854 0.859 3.725 1.00 97.50 105 THR A C 1
ATOM 799 O O . THR A 1 105 ? -11.746 0.778 4.567 1.00 97.50 105 THR A O 1
ATOM 802 N N . GLU A 1 106 ? -10.741 1.895 2.893 1.00 96.69 106 GLU A N 1
ATOM 803 C CA . GLU A 1 106 ? -11.664 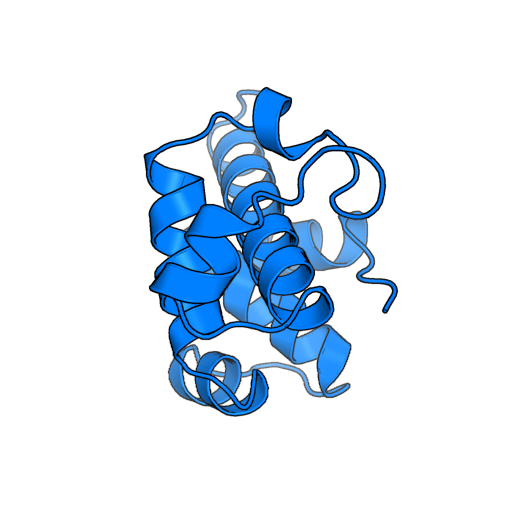3.035 2.851 1.00 96.69 106 GLU A CA 1
ATOM 804 C C . GLU A 1 106 ? -13.113 2.569 2.663 1.00 96.69 106 GLU A C 1
ATOM 806 O O . GLU A 1 106 ? -13.967 2.823 3.511 1.00 96.69 106 GLU A O 1
ATOM 811 N N . ARG A 1 107 ? -13.372 1.776 1.619 1.00 95.25 107 ARG A N 1
ATOM 812 C CA . ARG A 1 107 ? -14.712 1.273 1.286 1.00 95.25 107 ARG A CA 1
ATOM 813 C C . ARG A 1 107 ? -15.336 0.483 2.431 1.00 95.25 107 ARG A C 1
ATOM 815 O O . ARG A 1 107 ? -16.514 0.674 2.730 1.00 95.25 107 ARG A O 1
ATOM 822 N N . LYS A 1 108 ? -14.549 -0.353 3.116 1.00 95.62 108 LYS A N 1
ATOM 823 C CA . LYS A 1 108 ? -15.016 -1.100 4.294 1.00 95.62 108 LYS A CA 1
ATOM 824 C C . LYS A 1 108 ? -15.273 -0.206 5.506 1.00 95.62 108 LYS A C 1
ATOM 826 O O . LYS A 1 108 ? -16.240 -0.444 6.221 1.00 95.62 108 LYS A O 1
ATOM 831 N N . ARG A 1 109 ? -14.446 0.818 5.749 1.00 94.56 109 ARG A N 1
ATOM 832 C CA . ARG A 1 109 ? -14.679 1.793 6.836 1.00 94.56 109 ARG A CA 1
ATOM 833 C C . ARG A 1 109 ? -15.950 2.608 6.597 1.00 94.56 109 ARG A C 1
ATOM 835 O O . ARG A 1 109 ? -16.673 2.905 7.544 1.00 94.56 109 ARG A O 1
ATOM 842 N N . GLU A 1 110 ? -16.243 2.920 5.340 1.00 93.75 110 GLU A N 1
ATOM 843 C CA . GLU A 1 110 ? -17.413 3.702 4.935 1.00 93.75 110 GLU A CA 1
ATOM 844 C C . GLU A 1 110 ? -18.686 2.865 4.715 1.00 93.75 110 GLU A C 1
ATOM 846 O O . GLU A 1 110 ? -19.750 3.4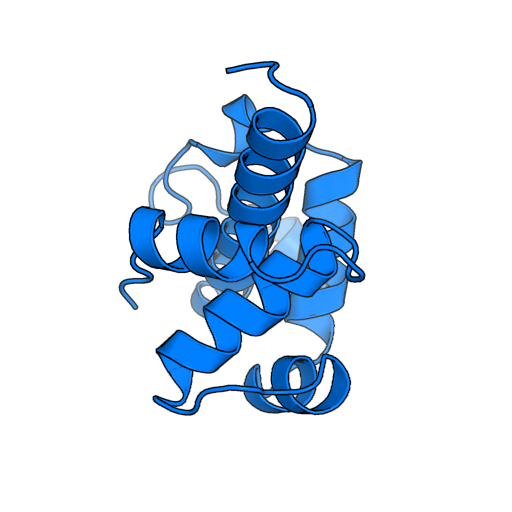23 4.455 1.00 93.75 110 GLU A O 1
ATOM 851 N N . ASN A 1 111 ? -18.620 1.537 4.874 1.00 89.56 111 ASN A N 1
ATOM 852 C CA . ASN A 1 111 ? -19.714 0.598 4.577 1.00 89.56 111 ASN A CA 1
ATOM 853 C C . ASN A 1 111 ? -20.231 0.703 3.130 1.00 89.56 111 ASN A C 1
ATOM 855 O O . ASN A 1 111 ? -21.431 0.585 2.871 1.00 89.56 111 ASN A O 1
ATOM 859 N N . LEU A 1 112 ? -19.325 0.947 2.184 1.00 80.81 112 LEU A N 1
ATOM 860 C CA . LEU A 1 112 ? -19.631 0.991 0.754 1.00 80.81 112 LEU A CA 1
ATOM 861 C C . LEU A 1 112 ? -19.593 -0.399 0.094 1.00 80.81 112 LEU A C 1
ATOM 863 O O . LEU A 1 112 ? -20.003 -0.510 -1.065 1.00 80.81 112 LEU A O 1
ATOM 867 N N . GLU A 1 113 ? -19.125 -1.424 0.824 1.00 61.75 113 GLU A N 1
ATOM 868 C CA . GLU A 1 113 ? -19.071 -2.855 0.464 1.00 61.75 113 GLU A CA 1
ATOM 869 C C . GLU A 1 113 ? -19.181 -3.775 1.682 1.00 61.75 113 GLU A C 1
ATOM 871 O O . GLU A 1 113 ? -18.586 -3.441 2.734 1.00 61.75 113 GLU A O 1
#

Radius of gyration: 12.82 Å; Cα contacts (8 Å, |Δi|>4): 140; chains: 1; bounding box: 33×22×34 Å

Mean predicted aligned error: 3.19 Å

Foldseek 3Di:
DDDPLVQLLVQLLVCVVDQLLLSSLQSRLCVQVVHPDDHSVRSCVSLVAVLLSVLLVVCLVPDDLVLLVPQLVPPVDDPVVCVVSVHDSVSNNSSSSSSNSSNVNVCVVVVVD

Organism: NCBI:txid160808